Protein AF-U5C6U9-F1 (afdb_monomer)

Solvent-accessible surface area (backbone atoms only — not comparable to full-atom values): 6927 Å² total; per-residue (Å²): 76,69,69,34,40,52,48,13,54,50,39,36,50,39,25,73,75,48,40,71,66,64,57,64,40,31,80,38,23,41,70,77,49,19,51,43,40,72,46,67,40,62,82,37,36,43,62,55,37,38,53,50,15,50,51,30,36,51,30,16,53,21,44,53,37,44,40,68,42,28,51,51,17,30,54,51,45,30,54,52,23,61,72,48,46,59,31,32,64,57,44,54,60,66,48,30,60,54,52,25,51,50,32,51,48,45,68,74,74,48,90,42,74,42,56,87,68,85,86,90,83,88,82,83,95,78,84,88,89,127

Foldseek 3Di:
DVVLLVLLVVLLVCLVPPLVVQLVLLVQFDVVVVCVCVPPCVVCSSVVSNVLSVLSVQLVVLQQDFDPSPLVSLVSLLVSLVVCCRSHVSSVPPVSVVSNVVSVCCNVPPNRGDPPDDDDDDDDPPPPDD

Structure (mmCIF, N/CA/C/O backbone):
data_AF-U5C6U9-F1
#
_entry.id   AF-U5C6U9-F1
#
loop_
_atom_site.group_PDB
_atom_site.id
_atom_site.type_symbol
_atom_site.label_atom_id
_atom_site.label_alt_id
_atom_site.label_comp_id
_atom_site.label_asym_id
_atom_site.label_entity_id
_atom_site.label_seq_id
_atom_site.pdbx_PDB_ins_code
_atom_site.Cartn_x
_atom_site.Cartn_y
_atom_site.Cartn_z
_atom_site.occupancy
_atom_site.B_iso_or_equiv
_atom_site.auth_seq_id
_atom_site.auth_comp_id
_atom_site.auth_asym_id
_atom_site.auth_atom_id
_atom_site.pdbx_PDB_model_num
ATOM 1 N N . MET A 1 1 ? -5.469 6.233 7.902 1.00 82.25 1 MET A N 1
ATOM 2 C CA . MET A 1 1 ? -6.278 7.062 6.980 1.00 82.25 1 MET A CA 1
ATOM 3 C C . MET A 1 1 ? -5.418 7.962 6.094 1.00 82.25 1 MET A C 1
ATOM 5 O O . MET A 1 1 ? -5.269 7.621 4.932 1.00 82.25 1 MET A O 1
ATOM 9 N N . LEU A 1 2 ? -4.820 9.051 6.608 1.00 88.31 2 LEU A N 1
ATOM 10 C CA . LEU A 1 2 ? -4.111 10.047 5.777 1.00 88.31 2 LEU A CA 1
ATOM 11 C C . LEU A 1 2 ? -2.993 9.447 4.912 1.00 88.31 2 LEU A C 1
ATOM 13 O O . LEU A 1 2 ? -2.939 9.727 3.723 1.00 88.31 2 LEU A O 1
ATOM 17 N N . LEU A 1 3 ? -2.174 8.554 5.482 1.00 88.38 3 LEU A N 1
ATOM 18 C CA . LEU A 1 3 ? -1.117 7.854 4.745 1.00 88.38 3 LEU A CA 1
ATOM 19 C C . LEU A 1 3 ? -1.660 7.079 3.531 1.00 88.38 3 LEU A C 1
ATOM 21 O O . LEU A 1 3 ? -1.105 7.172 2.445 1.00 88.38 3 LEU A O 1
ATOM 25 N N . PHE A 1 4 ? -2.764 6.346 3.705 1.00 88.81 4 PHE A N 1
ATOM 26 C CA . PHE A 1 4 ? -3.393 5.580 2.626 1.00 88.81 4 PHE A CA 1
ATOM 27 C C . PHE A 1 4 ? -4.049 6.479 1.576 1.00 88.81 4 PHE A C 1
ATOM 29 O O . PHE A 1 4 ? -3.972 6.170 0.392 1.00 88.81 4 PHE A O 1
ATOM 36 N N . GLY A 1 5 ? -4.657 7.595 1.991 1.00 91.69 5 GLY A N 1
ATOM 37 C CA . GLY A 1 5 ? -5.228 8.578 1.066 1.00 91.69 5 GLY A CA 1
ATOM 38 C C . GLY A 1 5 ? -4.151 9.258 0.219 1.00 91.69 5 GLY A C 1
ATOM 39 O O . GLY A 1 5 ? -4.283 9.331 -0.999 1.00 91.69 5 GLY A O 1
ATOM 40 N N . TRP A 1 6 ? -3.047 9.673 0.847 1.00 93.69 6 TRP A N 1
ATOM 41 C CA . TRP A 1 6 ? -1.884 10.216 0.142 1.00 93.69 6 TRP A CA 1
ATOM 42 C C . TRP A 1 6 ? -1.270 9.189 -0.815 1.00 93.69 6 TRP A C 1
ATOM 44 O O . TRP A 1 6 ? -1.035 9.498 -1.980 1.00 93.69 6 TRP A O 1
ATOM 54 N N . ALA A 1 7 ? -1.061 7.953 -0.349 1.00 92.25 7 ALA A N 1
ATOM 55 C CA . ALA A 1 7 ? -0.528 6.873 -1.174 1.00 92.25 7 ALA A CA 1
ATOM 56 C C . ALA A 1 7 ? -1.436 6.555 -2.371 1.00 92.25 7 ALA A C 1
ATOM 58 O O . ALA A 1 7 ? -0.930 6.380 -3.473 1.00 92.25 7 ALA A O 1
ATOM 59 N N . SER A 1 8 ? -2.760 6.535 -2.180 1.00 95.62 8 SER A N 1
ATOM 60 C CA . SER A 1 8 ? -3.735 6.355 -3.262 1.00 95.62 8 SER A CA 1
ATOM 61 C C . SER A 1 8 ? -3.600 7.454 -4.317 1.00 95.62 8 SER A C 1
ATOM 63 O O . SER A 1 8 ? -3.414 7.151 -5.494 1.00 95.62 8 SER A O 1
ATOM 65 N N . TRP A 1 9 ? -3.603 8.723 -3.902 1.00 95.94 9 TRP A N 1
ATOM 66 C CA . TRP A 1 9 ? -3.476 9.853 -4.824 1.00 95.94 9 TRP A CA 1
ATOM 67 C C . TRP A 1 9 ? -2.159 9.830 -5.607 1.00 95.94 9 TRP A C 1
ATOM 69 O O . TRP A 1 9 ? -2.158 9.969 -6.833 1.00 95.94 9 TRP A O 1
ATOM 79 N N . LEU A 1 10 ? -1.041 9.615 -4.908 1.00 95.88 10 LEU A N 1
ATOM 80 C CA . LEU A 1 10 ? 0.281 9.547 -5.521 1.00 95.88 10 LEU A CA 1
ATOM 81 C C . LEU A 1 10 ? 0.364 8.370 -6.495 1.00 95.88 10 LEU A C 1
ATOM 83 O O . LEU A 1 10 ? 0.747 8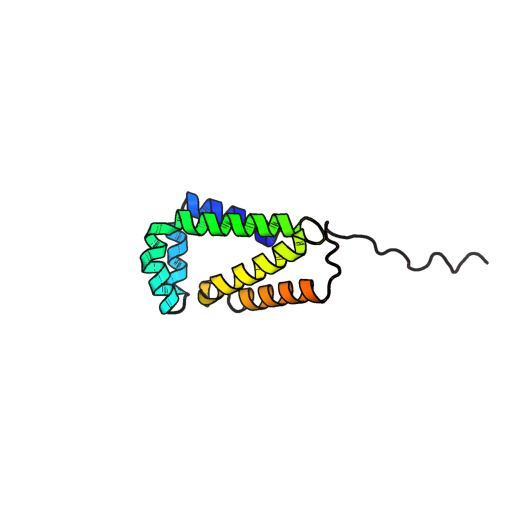.570 -7.645 1.00 95.88 10 LEU A O 1
ATOM 87 N N . ASN A 1 11 ? -0.057 7.172 -6.078 1.00 94.44 11 ASN A N 1
ATOM 88 C CA . ASN A 1 11 ? 0.012 5.989 -6.931 1.00 94.44 11 ASN A CA 1
ATOM 89 C C . ASN A 1 11 ? -0.874 6.111 -8.167 1.00 94.44 11 ASN A C 1
ATOM 91 O O . ASN A 1 11 ? -0.467 5.719 -9.256 1.00 94.44 11 ASN A O 1
ATOM 95 N N . PHE A 1 12 ? -2.068 6.688 -8.022 1.00 96.38 12 PHE A N 1
ATOM 96 C CA . PHE A 1 12 ? -2.920 6.971 -9.168 1.00 96.38 12 PHE A CA 1
ATOM 97 C C . PHE A 1 12 ? -2.233 7.952 -10.123 1.00 96.38 12 PHE A C 1
ATOM 99 O O . PHE A 1 12 ? -2.104 7.665 -11.308 1.00 96.38 12 PHE A O 1
ATOM 106 N N . THR A 1 13 ? -1.726 9.073 -9.609 1.00 96.56 13 THR A N 1
ATOM 107 C CA . THR A 1 13 ? -1.091 10.114 -10.429 1.00 96.56 13 THR A CA 1
ATOM 108 C C . THR A 1 13 ? 0.127 9.579 -11.186 1.00 96.56 13 THR A C 1
ATOM 110 O O . THR A 1 13 ? 0.197 9.730 -12.406 1.00 96.56 13 THR A O 1
ATOM 113 N N . VAL A 1 14 ? 1.046 8.894 -10.497 1.00 96.12 14 VAL A N 1
ATOM 114 C CA . VAL A 1 14 ? 2.249 8.317 -11.118 1.00 96.12 14 VAL A CA 1
ATOM 115 C C . VAL A 1 14 ? 1.869 7.240 -12.134 1.00 96.12 14 VAL A C 1
ATOM 117 O O . VAL A 1 14 ? 2.393 7.250 -13.242 1.00 96.12 14 VAL A O 1
ATOM 120 N N . ALA A 1 15 ? 0.899 6.371 -11.836 1.00 95.31 15 ALA A N 1
ATOM 121 C CA . ALA A 1 15 ? 0.451 5.351 -12.788 1.00 95.31 15 ALA A CA 1
ATOM 122 C C . ALA A 1 15 ? -0.137 5.935 -14.082 1.00 95.31 15 ALA A C 1
ATOM 124 O O . ALA A 1 15 ? -0.010 5.318 -15.141 1.00 95.31 15 ALA A O 1
ATOM 125 N N . GLN A 1 16 ? -0.793 7.098 -14.011 1.00 96.06 16 GLN A N 1
ATOM 126 C CA . GLN A 1 16 ? -1.362 7.759 -15.188 1.00 96.06 16 GLN A CA 1
ATOM 127 C C . GLN A 1 16 ? -0.330 8.589 -15.962 1.00 96.06 16 GLN A C 1
ATOM 129 O O . GLN A 1 16 ? -0.419 8.657 -17.185 1.00 96.06 16 GLN A O 1
ATOM 134 N N . GLN A 1 17 ? 0.614 9.231 -15.268 1.00 96.75 17 GLN A N 1
ATOM 135 C CA . GLN A 1 17 ? 1.562 10.170 -15.877 1.00 96.75 17 GLN A CA 1
ATOM 136 C C . GLN A 1 17 ? 2.878 9.497 -16.277 1.00 96.75 17 GLN A C 1
ATOM 138 O O . GLN A 1 17 ? 3.316 9.656 -17.410 1.00 96.75 17 GLN A O 1
ATOM 143 N N . ASN A 1 18 ? 3.477 8.719 -15.373 1.00 95.88 18 ASN A N 1
ATOM 144 C CA . ASN A 1 18 ? 4.798 8.107 -15.534 1.00 95.88 18 ASN A CA 1
ATOM 145 C C . ASN A 1 18 ? 4.810 6.655 -15.003 1.00 95.88 18 ASN A C 1
ATOM 147 O O . ASN A 1 18 ? 5.524 6.343 -14.051 1.00 95.88 18 ASN A O 1
ATOM 151 N N . PRO A 1 19 ? 4.044 5.717 -15.598 1.00 92.88 19 PRO A N 1
ATOM 152 C CA . PRO A 1 19 ? 3.988 4.334 -15.114 1.00 92.88 19 PRO A CA 1
ATOM 153 C C . PRO A 1 19 ? 5.354 3.626 -15.137 1.00 92.88 19 PRO A C 1
ATOM 155 O O . PRO A 1 19 ? 5.582 2.709 -14.353 1.00 92.88 19 PRO A O 1
ATOM 158 N N . GLY A 1 20 ? 6.282 4.055 -15.999 1.00 93.75 20 GLY A N 1
ATOM 159 C CA . GLY A 1 20 ? 7.635 3.496 -16.074 1.00 93.75 20 GLY A CA 1
ATOM 160 C C . GLY A 1 20 ? 8.428 3.597 -14.767 1.00 93.75 20 GLY A C 1
ATOM 161 O O . GLY A 1 20 ? 9.269 2.734 -14.518 1.00 93.75 20 GLY A O 1
ATOM 162 N N . ASP A 1 21 ? 8.110 4.563 -13.900 1.00 93.12 21 ASP A N 1
ATOM 163 C CA . ASP A 1 21 ? 8.795 4.771 -12.618 1.00 93.12 21 ASP A CA 1
ATOM 164 C C . ASP A 1 21 ? 8.679 3.544 -11.695 1.00 93.12 21 ASP A C 1
ATOM 166 O O . ASP A 1 21 ? 9.577 3.264 -10.900 1.00 93.12 21 ASP A O 1
ATOM 170 N N . TYR A 1 22 ? 7.620 2.736 -11.845 1.00 91.00 22 TYR A N 1
ATOM 171 C CA . TYR A 1 22 ? 7.440 1.510 -11.063 1.00 91.00 22 TYR A CA 1
ATOM 172 C C . TYR A 1 22 ? 8.402 0.377 -11.446 1.00 91.00 22 TYR A C 1
ATOM 174 O O . TYR A 1 22 ? 8.545 -0.584 -10.688 1.00 91.00 22 TYR A O 1
ATOM 182 N N . LEU A 1 23 ? 9.083 0.461 -12.591 1.00 93.38 23 LEU A N 1
ATOM 183 C CA . LEU A 1 23 ? 10.063 -0.555 -12.986 1.00 93.38 23 LEU A CA 1
ATOM 184 C C . LEU A 1 23 ? 11.329 -0.503 -12.126 1.00 93.38 23 LEU A C 1
ATOM 186 O O . LEU A 1 23 ? 11.974 -1.535 -11.951 1.00 93.38 23 LEU A O 1
ATOM 190 N N . ALA A 1 24 ? 11.634 0.645 -11.512 1.00 91.38 24 ALA A N 1
ATOM 191 C CA . ALA A 1 24 ? 12.748 0.771 -10.573 1.00 91.38 24 ALA A CA 1
ATOM 192 C C . ALA A 1 24 ? 12.602 -0.176 -9.364 1.00 91.38 24 ALA A C 1
ATOM 194 O O . ALA A 1 24 ? 13.595 -0.654 -8.816 1.00 91.38 24 ALA A O 1
ATOM 195 N N . TYR A 1 25 ? 11.370 -0.540 -8.983 1.00 89.12 25 TYR A N 1
ATOM 196 C CA . TYR A 1 25 ? 11.136 -1.508 -7.907 1.00 89.12 25 TYR A CA 1
ATOM 197 C C . TYR A 1 25 ? 11.635 -2.921 -8.242 1.00 89.12 25 TYR A C 1
ATOM 199 O O . TYR A 1 25 ? 11.887 -3.699 -7.320 1.00 89.12 25 TYR A O 1
ATOM 207 N N . ALA A 1 26 ? 11.823 -3.265 -9.522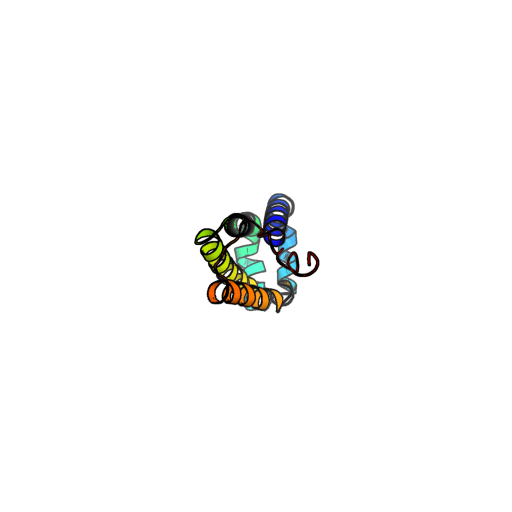 1.00 90.50 26 ALA A N 1
ATOM 208 C CA . ALA A 1 26 ? 12.346 -4.570 -9.929 1.00 90.50 26 ALA A CA 1
ATOM 209 C C . ALA A 1 26 ? 13.762 -4.821 -9.394 1.00 90.50 26 ALA A C 1
ATOM 211 O O . ALA A 1 26 ? 14.107 -5.953 -9.056 1.00 90.50 26 ALA A O 1
ATOM 212 N N . GLU A 1 27 ? 14.580 -3.772 -9.297 1.00 89.31 27 GLU A N 1
ATOM 213 C CA . GLU A 1 27 ? 15.967 -3.864 -8.830 1.00 89.31 27 GLU A CA 1
ATOM 214 C C . GLU A 1 27 ? 16.062 -4.111 -7.322 1.00 89.31 27 GLU A C 1
ATOM 216 O O . GLU A 1 27 ? 17.022 -4.715 -6.852 1.00 89.31 27 GLU A O 1
ATOM 221 N N . LEU A 1 28 ? 15.039 -3.690 -6.577 1.00 88.62 28 LEU A N 1
ATOM 222 C CA . LEU A 1 28 ? 14.977 -3.764 -5.115 1.00 88.62 28 LEU A CA 1
ATOM 223 C C . LEU A 1 28 ? 14.151 -4.955 -4.599 1.00 88.62 28 LEU A C 1
ATOM 225 O O . LEU A 1 28 ? 13.988 -5.121 -3.385 1.00 88.62 28 LEU A O 1
ATOM 229 N N . SER A 1 29 ? 13.616 -5.760 -5.518 1.00 88.19 29 SER A N 1
ATOM 230 C CA . SER A 1 29 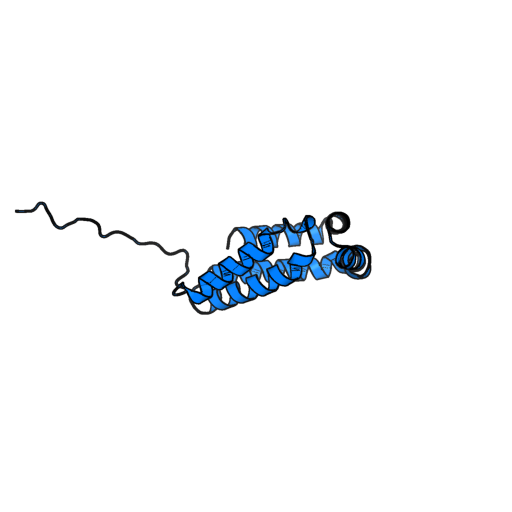? 12.724 -6.885 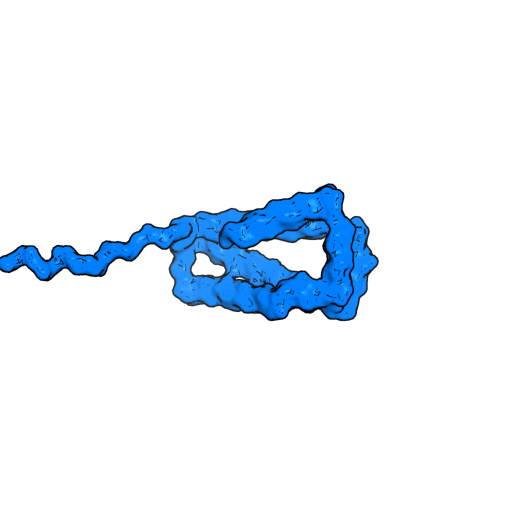-5.242 1.00 88.19 29 SER A CA 1
ATOM 231 C C . SER A 1 29 ? 13.459 -8.222 -5.217 1.00 88.19 29 SER A C 1
ATOM 233 O O . SER A 1 29 ? 14.511 -8.395 -5.832 1.00 88.19 29 SER A O 1
ATOM 235 N N . ILE A 1 30 ? 12.866 -9.214 -4.550 1.00 89.38 30 ILE A N 1
ATOM 236 C CA . ILE A 1 30 ? 13.351 -10.600 -4.613 1.00 89.38 30 ILE A CA 1
ATOM 237 C C . ILE A 1 30 ? 13.230 -11.154 -6.050 1.00 89.38 30 ILE A C 1
ATOM 239 O O . ILE A 1 30 ? 12.326 -10.725 -6.771 1.00 89.38 30 ILE A O 1
ATOM 243 N N . PRO A 1 31 ? 14.056 -12.137 -6.470 1.00 89.81 31 PRO A N 1
ATOM 244 C CA . PRO A 1 31 ? 14.121 -12.595 -7.865 1.00 89.81 31 PRO A CA 1
ATOM 245 C C . PRO A 1 31 ? 12.764 -12.955 -8.487 1.00 89.81 31 PRO A C 1
ATOM 247 O O . PRO A 1 31 ? 12.419 -12.454 -9.550 1.00 89.81 31 PRO A O 1
ATOM 250 N N . VAL A 1 32 ? 11.937 -13.722 -7.770 1.00 89.12 32 VAL A N 1
ATOM 251 C CA . VAL A 1 32 ? 10.601 -14.129 -8.246 1.00 89.12 32 VAL A CA 1
ATOM 252 C C . VAL A 1 32 ? 9.702 -12.919 -8.529 1.00 89.12 32 VAL A C 1
ATOM 254 O O . VAL A 1 32 ? 8.968 -12.893 -9.513 1.00 89.12 32 VAL A O 1
ATOM 257 N N . TYR A 1 33 ? 9.764 -11.894 -7.676 1.00 88.12 33 TYR A N 1
ATOM 258 C CA . TYR A 1 33 ? 8.944 -10.695 -7.829 1.00 88.12 33 TYR A CA 1
ATOM 259 C C . TYR A 1 33 ? 9.541 -9.722 -8.858 1.00 88.12 33 TYR A C 1
ATOM 261 O O . TYR A 1 33 ? 8.805 -9.055 -9.579 1.00 88.12 33 TYR A O 1
ATOM 269 N N . ARG A 1 34 ? 10.872 -9.691 -8.999 1.00 90.88 34 ARG A N 1
ATOM 270 C CA . ARG A 1 34 ? 11.576 -8.976 -10.072 1.00 90.88 34 ARG A CA 1
ATOM 271 C C . ARG A 1 34 ? 11.162 -9.486 -11.455 1.00 90.88 34 ARG A C 1
ATOM 273 O O . ARG A 1 34 ? 10.927 -8.667 -12.344 1.00 90.88 34 ARG A O 1
ATOM 280 N N . ASP A 1 35 ? 11.044 -10.799 -11.632 1.00 93.31 35 ASP A N 1
ATOM 281 C CA . ASP A 1 35 ? 10.608 -11.397 -12.901 1.00 93.31 35 ASP A CA 1
ATOM 282 C C . ASP A 1 35 ? 9.138 -11.075 -13.195 1.00 93.31 35 ASP A C 1
ATOM 284 O O . ASP A 1 35 ? 8.788 -10.741 -14.327 1.00 93.31 35 ASP A O 1
ATOM 288 N N . PHE A 1 36 ? 8.285 -11.067 -12.166 1.00 92.06 36 PHE A N 1
ATOM 289 C CA . PHE A 1 36 ? 6.909 -10.581 -12.284 1.00 92.06 36 PHE A CA 1
ATOM 290 C C . PHE A 1 36 ? 6.847 -9.105 -12.719 1.00 92.06 36 PHE A C 1
ATOM 292 O O . PHE A 1 36 ? 6.097 -8.779 -13.646 1.00 92.06 36 PHE A O 1
ATOM 299 N N . ILE A 1 37 ? 7.652 -8.230 -12.093 1.00 92.50 37 ILE A N 1
ATOM 300 C CA . ILE A 1 37 ? 7.710 -6.796 -12.419 1.00 92.50 37 ILE A CA 1
ATOM 301 C C . ILE A 1 37 ? 8.154 -6.589 -13.871 1.00 92.50 37 ILE A C 1
ATOM 303 O O . ILE A 1 37 ? 7.500 -5.862 -14.618 1.00 92.50 37 ILE A O 1
ATOM 307 N N . ASN A 1 38 ? 9.246 -7.238 -14.279 1.00 95.12 38 ASN A N 1
ATOM 308 C CA . ASN A 1 38 ? 9.811 -7.088 -15.622 1.00 95.12 38 ASN A CA 1
ATOM 309 C C . ASN A 1 38 ? 9.008 -7.809 -16.716 1.00 95.12 38 ASN A C 1
ATOM 311 O O . ASN A 1 38 ? 9.144 -7.459 -17.890 1.00 95.12 38 ASN A O 1
ATOM 315 N N . GLY A 1 39 ? 8.196 -8.799 -16.342 1.00 94.44 39 GLY A N 1
ATOM 316 C CA . GLY A 1 39 ? 7.318 -9.551 -17.229 1.00 94.44 39 GLY A CA 1
ATOM 317 C C . GLY A 1 39 ? 5.932 -8.920 -17.348 1.00 94.44 39 GLY A C 1
ATOM 318 O O . GLY A 1 39 ? 5.761 -7.862 -17.949 1.00 94.44 39 GLY A O 1
ATOM 319 N N . TRP A 1 40 ? 4.921 -9.597 -16.795 1.00 94.12 40 TRP A N 1
ATOM 320 C CA . TRP A 1 40 ? 3.511 -9.226 -16.958 1.00 94.12 40 TRP A CA 1
ATOM 321 C C . TRP A 1 40 ? 3.181 -7.835 -16.404 1.00 94.12 40 TRP A C 1
ATOM 323 O O . TRP A 1 40 ? 2.409 -7.094 -17.011 1.00 94.12 40 TRP A O 1
ATOM 333 N N . PHE A 1 41 ? 3.765 -7.446 -15.270 1.00 93.69 41 PHE A N 1
ATOM 334 C CA . PHE A 1 41 ? 3.439 -6.161 -14.655 1.00 93.69 41 PHE A CA 1
ATOM 335 C C . PHE A 1 41 ? 3.882 -4.985 -15.528 1.00 93.69 41 PHE A C 1
ATOM 337 O O . PHE A 1 41 ? 3.127 -4.028 -15.659 1.00 93.69 41 PHE A O 1
ATOM 344 N N . LYS A 1 42 ? 5.042 -5.073 -16.193 1.00 94.81 42 LYS A N 1
ATOM 345 C CA . LYS A 1 42 ? 5.574 -4.027 -17.080 1.00 94.81 42 LYS A CA 1
ATOM 346 C C . LYS A 1 42 ? 4.590 -3.582 -18.164 1.00 94.81 42 LYS A C 1
ATOM 348 O O . LYS A 1 42 ? 4.560 -2.402 -18.502 1.00 94.81 42 LYS A O 1
ATOM 353 N N . THR A 1 43 ? 3.788 -4.496 -18.705 1.00 95.88 43 THR A N 1
ATOM 354 C CA . THR A 1 43 ? 2.780 -4.173 -19.729 1.00 95.88 43 THR A CA 1
ATOM 355 C C . THR A 1 43 ? 1.440 -3.730 -19.140 1.00 95.88 43 THR A C 1
ATOM 357 O O . THR A 1 43 ? 0.650 -3.119 -19.851 1.00 95.88 43 THR A O 1
ATOM 360 N N . ASN A 1 44 ? 1.203 -3.970 -17.846 1.00 96.38 44 ASN A N 1
ATOM 361 C CA . ASN A 1 44 ? -0.072 -3.726 -17.164 1.00 96.38 44 ASN A CA 1
ATOM 362 C C . ASN A 1 44 ? 0.041 -2.728 -15.993 1.00 96.38 44 ASN A C 1
ATOM 364 O O . ASN A 1 44 ? -0.873 -2.639 -15.173 1.00 96.38 44 ASN A O 1
ATOM 368 N N . ILE A 1 45 ? 1.143 -1.965 -15.891 1.00 94.06 45 ILE A N 1
ATOM 369 C CA . ILE A 1 45 ? 1.425 -1.093 -14.732 1.00 94.06 45 ILE A CA 1
ATOM 370 C C . ILE A 1 45 ? 0.251 -0.154 -14.458 1.00 94.06 45 ILE A C 1
ATOM 372 O O . ILE A 1 45 ? -0.225 -0.066 -13.330 1.00 94.06 45 ILE A O 1
ATOM 376 N N . ARG A 1 46 ? -0.239 0.533 -15.496 1.00 94.44 46 ARG A N 1
ATOM 377 C CA . ARG A 1 46 ? -1.305 1.531 -15.364 1.00 94.44 46 ARG A CA 1
ATOM 378 C C . ARG A 1 46 ? -2.562 0.929 -14.745 1.00 94.44 46 ARG A C 1
ATOM 380 O O . ARG A 1 46 ? -3.100 1.497 -13.801 1.00 94.44 46 ARG A O 1
ATOM 387 N N . GLU A 1 47 ? -3.013 -0.211 -15.252 1.00 95.25 47 GLU A N 1
ATOM 388 C CA . GLU A 1 47 ? -4.227 -0.888 -14.789 1.00 95.25 47 GLU A CA 1
ATOM 389 C C . GLU A 1 47 ? -4.038 -1.440 -13.375 1.00 95.25 47 GLU A C 1
ATOM 391 O O . GLU A 1 47 ? -4.814 -1.127 -12.471 1.00 95.25 47 GLU A O 1
ATOM 396 N N . MET A 1 48 ? -2.947 -2.177 -13.155 1.00 93.38 48 MET A N 1
ATOM 397 C CA . MET A 1 48 ? -2.635 -2.811 -11.876 1.00 93.38 48 MET A CA 1
ATOM 398 C C . MET A 1 48 ? -2.475 -1.777 -10.754 1.00 93.38 48 MET A C 1
ATOM 400 O O . MET A 1 48 ? -3.086 -1.901 -9.690 1.00 93.38 48 MET A O 1
ATOM 404 N N . VAL A 1 49 ? -1.685 -0.725 -10.985 1.00 94.38 49 VAL A N 1
ATOM 405 C CA . VAL A 1 49 ? -1.434 0.318 -9.982 1.00 94.38 49 VAL A CA 1
ATOM 406 C C . VAL A 1 49 ? -2.671 1.195 -9.771 1.00 94.38 49 VAL A C 1
ATOM 408 O O . VAL A 1 49 ? -2.904 1.663 -8.657 1.00 94.38 49 VAL A O 1
ATOM 411 N N . THR A 1 50 ? -3.526 1.358 -10.784 1.00 94.94 50 THR A N 1
ATOM 412 C CA . THR A 1 50 ? -4.831 2.015 -10.604 1.00 94.94 50 THR A CA 1
ATOM 413 C C . THR A 1 50 ? -5.748 1.199 -9.695 1.00 94.94 50 THR A C 1
ATOM 415 O O . THR A 1 50 ? -6.364 1.754 -8.790 1.00 94.94 50 THR A O 1
ATOM 418 N N . ILE A 1 51 ? -5.805 -0.123 -9.859 1.00 94.62 51 ILE A N 1
ATOM 419 C CA . ILE A 1 51 ? -6.580 -0.989 -8.957 1.00 94.62 51 ILE A CA 1
ATOM 420 C C . ILE A 1 51 ? -6.021 -0.902 -7.530 1.00 94.62 51 ILE A C 1
ATOM 422 O O . ILE A 1 51 ? -6.778 -0.734 -6.574 1.00 94.62 51 ILE A O 1
ATOM 426 N N . ILE A 1 52 ? -4.693 -0.941 -7.382 1.00 92.75 52 ILE A N 1
ATOM 427 C CA . ILE A 1 52 ? -4.014 -0.763 -6.091 1.00 92.75 52 ILE A CA 1
ATOM 428 C C . ILE A 1 52 ? -4.380 0.579 -5.448 1.00 92.75 52 ILE A C 1
ATOM 430 O O . ILE A 1 52 ? -4.734 0.612 -4.267 1.00 92.75 52 ILE A O 1
ATOM 434 N N . SER A 1 53 ? -4.325 1.679 -6.199 1.00 95.12 53 SER A N 1
ATOM 435 C CA . SER A 1 53 ? -4.617 3.011 -5.670 1.00 95.12 53 SER A CA 1
ATOM 436 C C . SER A 1 53 ? -6.088 3.166 -5.285 1.00 95.12 53 SER A C 1
ATOM 438 O O . SER A 1 53 ? -6.382 3.770 -4.251 1.00 95.12 53 SER A O 1
ATOM 440 N N . VAL A 1 54 ? -7.011 2.546 -6.024 1.00 95.19 54 VAL A N 1
ATOM 441 C CA . VAL A 1 54 ? -8.429 2.464 -5.643 1.00 95.19 54 VAL A CA 1
ATOM 442 C C . VAL A 1 54 ? -8.596 1.677 -4.343 1.00 95.19 54 VAL A C 1
ATOM 444 O O . VAL A 1 54 ? -9.259 2.161 -3.426 1.00 95.19 54 VAL A O 1
ATOM 447 N N . CYS A 1 55 ? -7.946 0.519 -4.198 1.00 93.69 55 CYS A N 1
ATOM 448 C CA . CYS A 1 55 ? -7.964 -0.258 -2.955 1.00 93.69 55 CYS A CA 1
ATOM 449 C C . CYS A 1 55 ? -7.423 0.548 -1.763 1.00 93.69 55 CYS A C 1
ATOM 451 O O . CYS A 1 55 ? -8.030 0.549 -0.691 1.00 93.69 55 CYS A O 1
ATOM 453 N N . GLN A 1 56 ? -6.322 1.283 -1.945 1.00 94.50 56 GLN A N 1
ATOM 454 C CA . GLN A 1 56 ? -5.775 2.179 -0.920 1.00 94.50 56 GLN A CA 1
ATOM 455 C C . GLN A 1 56 ? -6.754 3.308 -0.565 1.00 94.50 56 GLN A C 1
ATOM 457 O O . GLN A 1 56 ? -6.912 3.633 0.613 1.00 94.50 56 GLN A O 1
ATOM 462 N N . GLY A 1 57 ? -7.457 3.860 -1.557 1.00 94.75 57 GLY A N 1
ATOM 463 C CA . GLY A 1 57 ? -8.517 4.847 -1.355 1.00 94.75 57 GLY A CA 1
ATOM 464 C C . GLY A 1 57 ? -9.693 4.279 -0.557 1.00 94.75 57 GLY A C 1
ATOM 465 O O . GLY A 1 57 ? -10.138 4.898 0.407 1.00 94.75 57 GLY A O 1
ATOM 466 N N . LEU A 1 58 ? -10.145 3.064 -0.879 1.00 94.31 58 LEU A N 1
ATOM 467 C CA . LEU A 1 58 ? -11.207 2.368 -0.144 1.00 94.31 58 LEU A CA 1
ATOM 468 C C . LEU A 1 58 ? -10.805 2.058 1.301 1.00 94.31 58 LEU A C 1
ATOM 470 O O . LEU A 1 58 ? -11.617 2.224 2.209 1.00 94.31 58 LEU A O 1
ATOM 474 N N . ILE A 1 59 ? -9.551 1.666 1.539 1.00 93.50 59 ILE A N 1
ATOM 475 C CA . ILE A 1 59 ? -9.007 1.495 2.892 1.00 93.50 59 ILE A CA 1
ATOM 476 C C . ILE A 1 59 ? -9.023 2.830 3.645 1.00 93.50 59 ILE A C 1
ATOM 478 O O . ILE A 1 59 ? -9.457 2.882 4.798 1.00 93.50 59 ILE A O 1
ATOM 482 N N . ALA A 1 60 ? -8.575 3.916 3.009 1.00 93.81 60 ALA A N 1
ATOM 483 C CA . ALA A 1 60 ? -8.581 5.241 3.620 1.00 93.81 60 ALA A CA 1
ATOM 484 C C . ALA A 1 60 ? -10.005 5.677 3.994 1.00 93.81 60 ALA A C 1
ATOM 486 O O . ALA A 1 60 ? -10.227 6.097 5.130 1.00 93.81 60 ALA A O 1
ATOM 487 N N . LEU A 1 61 ? -10.963 5.505 3.081 1.00 92.81 61 LEU A N 1
ATOM 488 C CA . LEU A 1 61 ? -12.377 5.795 3.315 1.00 92.81 61 LEU A CA 1
ATOM 489 C C . LEU A 1 61 ? -12.952 4.922 4.431 1.00 92.81 61 LEU A C 1
ATOM 491 O O . LEU A 1 61 ? -13.546 5.445 5.367 1.00 92.81 61 LEU A O 1
ATOM 495 N N . GLY A 1 62 ? -12.730 3.609 4.397 1.00 90.81 62 GLY A N 1
ATOM 496 C CA . GLY A 1 62 ? -13.231 2.697 5.424 1.00 90.81 62 GLY A CA 1
ATOM 497 C C . GLY A 1 62 ? -12.677 3.010 6.820 1.00 90.81 62 GLY A C 1
ATOM 498 O O . GLY A 1 62 ? -13.422 2.948 7.797 1.00 90.81 62 GLY A O 1
ATOM 499 N N . MET A 1 63 ? -11.411 3.438 6.917 1.00 89.06 63 MET A N 1
ATOM 500 C CA . MET A 1 63 ? -10.813 3.926 8.170 1.00 89.06 63 MET A CA 1
ATOM 501 C C . MET A 1 63 ? -11.372 5.279 8.641 1.00 89.06 63 MET A C 1
ATOM 503 O O . MET A 1 63 ? -11.210 5.612 9.814 1.00 89.06 63 MET A O 1
ATOM 507 N N . ALA A 1 64 ? -11.987 6.073 7.760 1.00 88.69 64 ALA A N 1
ATOM 508 C CA . ALA A 1 64 ? -12.590 7.359 8.116 1.00 88.69 64 ALA A CA 1
ATOM 509 C C . ALA A 1 64 ? -13.938 7.204 8.843 1.00 88.69 64 ALA A C 1
ATOM 511 O O . ALA A 1 64 ? -14.350 8.099 9.580 1.00 88.69 64 ALA A O 1
ATOM 512 N N . PHE A 1 65 ? -14.622 6.074 8.639 1.00 88.00 65 PHE A N 1
ATOM 513 C CA . PHE A 1 65 ? -15.916 5.766 9.248 1.00 88.00 65 PHE A CA 1
ATOM 514 C C . PHE A 1 65 ? -15.760 5.086 10.622 1.00 88.00 65 PHE A C 1
ATOM 516 O O . PHE A 1 65 ? -14.724 5.195 11.270 1.00 88.00 65 PHE A O 1
ATOM 523 N N . LYS A 1 66 ? -16.810 4.403 11.097 1.00 85.81 66 LYS A N 1
ATOM 524 C CA . LYS A 1 66 ? -16.855 3.712 12.395 1.00 85.81 66 LYS A CA 1
ATOM 525 C C . LYS A 1 66 ? -17.311 2.261 12.279 1.00 85.81 66 LYS A C 1
ATOM 527 O O . LYS A 1 66 ? -17.975 1.886 11.308 1.00 85.81 66 LYS A O 1
ATOM 532 N N . GLY A 1 67 ? -17.010 1.465 13.302 1.00 84.62 67 GLY A N 1
ATOM 533 C CA . GLY A 1 67 ? -17.525 0.110 13.474 1.00 84.62 67 GLY A CA 1
ATOM 534 C C . GLY A 1 67 ? -17.084 -0.841 12.362 1.00 84.62 67 GLY A C 1
ATOM 535 O O . GLY A 1 67 ? -15.889 -1.033 12.123 1.00 84.62 67 GLY A O 1
ATOM 536 N N . ILE A 1 68 ? -18.055 -1.451 11.673 1.00 86.88 68 ILE A N 1
ATOM 537 C CA . ILE A 1 68 ? -17.793 -2.500 10.676 1.00 86.88 68 ILE A CA 1
ATOM 538 C C . ILE A 1 68 ? -16.946 -2.016 9.493 1.00 86.88 68 ILE A C 1
ATOM 540 O O . ILE A 1 68 ? -16.113 -2.772 9.001 1.00 86.88 68 ILE A O 1
ATOM 544 N N . TRP A 1 69 ? -17.082 -0.750 9.089 1.00 88.94 69 TRP A N 1
ATOM 545 C CA . TRP A 1 69 ? -16.300 -0.164 7.995 1.00 88.94 69 TRP A CA 1
ATOM 546 C C . TRP A 1 69 ? -14.808 -0.129 8.306 1.00 88.94 69 TRP A C 1
ATOM 548 O O . TRP A 1 69 ? -13.989 -0.451 7.447 1.00 88.94 69 TRP A O 1
ATOM 558 N N . VAL A 1 70 ? -14.453 0.169 9.556 1.00 89.25 70 VAL A N 1
ATOM 559 C CA . VAL A 1 70 ? -13.051 0.191 9.978 1.00 89.25 70 VAL A CA 1
ATOM 560 C C . VAL A 1 70 ? -12.514 -1.226 10.084 1.00 89.25 70 VAL A C 1
ATOM 562 O O . VAL A 1 70 ? -11.392 -1.490 9.667 1.00 89.25 70 VAL A O 1
ATOM 565 N N . LYS A 1 71 ? -13.333 -2.177 10.546 1.00 88.81 71 LYS A N 1
ATOM 566 C CA . LYS A 1 71 ? -12.957 -3.595 10.546 1.00 88.81 71 LYS A CA 1
ATOM 567 C C . LYS A 1 71 ? -12.658 -4.095 9.133 1.00 88.81 71 LYS A C 1
ATOM 569 O O . LYS A 1 71 ? -11.621 -4.723 8.930 1.00 88.81 71 LYS A O 1
ATOM 574 N N . LEU A 1 72 ? -13.516 -3.780 8.162 1.00 91.75 72 LEU A N 1
ATOM 575 C CA . LEU A 1 72 ? -13.284 -4.113 6.754 1.00 91.75 72 LEU A CA 1
ATOM 576 C C . LEU A 1 72 ? -12.032 -3.417 6.208 1.00 91.75 72 LEU A C 1
ATOM 578 O O . LEU A 1 72 ? -11.234 -4.060 5.533 1.00 91.75 72 LEU A O 1
ATOM 582 N N . ALA A 1 73 ? -11.803 -2.149 6.558 1.00 92.62 73 ALA A N 1
ATOM 583 C CA . ALA A 1 73 ? -10.602 -1.423 6.154 1.00 92.62 73 ALA A CA 1
ATOM 584 C C . ALA A 1 73 ? -9.316 -2.025 6.740 1.00 92.62 73 ALA A C 1
ATOM 586 O O . ALA A 1 73 ? -8.308 -2.122 6.041 1.00 92.62 73 ALA A O 1
ATOM 587 N N . CYS A 1 74 ? -9.336 -2.468 8.000 1.00 91.69 74 CYS A N 1
ATOM 588 C CA . CYS A 1 74 ? -8.208 -3.150 8.631 1.00 91.69 74 CYS A CA 1
ATOM 589 C C . CYS A 1 74 ? -7.940 -4.512 7.978 1.00 91.69 74 CYS A C 1
ATOM 591 O O . CYS A 1 74 ? -6.786 -4.815 7.686 1.00 91.69 74 CYS A O 1
ATOM 593 N N . ILE A 1 75 ? -8.979 -5.302 7.683 1.00 93.38 75 ILE A N 1
ATOM 594 C CA . ILE A 1 75 ? -8.828 -6.572 6.952 1.00 93.38 75 ILE A CA 1
ATOM 595 C C . ILE A 1 75 ? -8.247 -6.313 5.557 1.00 93.38 75 ILE A C 1
ATOM 597 O O . ILE A 1 75 ? -7.260 -6.942 5.178 1.00 93.38 75 ILE A O 1
ATOM 601 N N . GLY A 1 76 ? -8.800 -5.341 4.826 1.00 92.12 76 GLY A N 1
ATOM 602 C CA . GLY A 1 76 ? -8.292 -4.932 3.517 1.00 92.12 76 GLY A CA 1
ATOM 603 C C . GLY A 1 76 ? -6.834 -4.472 3.575 1.00 92.12 76 GLY A C 1
ATOM 604 O O . GLY A 1 76 ? -6.041 -4.854 2.723 1.00 92.12 76 GLY A O 1
ATOM 605 N N . SER A 1 77 ? -6.450 -3.733 4.621 1.00 92.38 77 SER A N 1
ATOM 606 C CA . SER A 1 77 ? -5.062 -3.301 4.848 1.00 92.38 77 SER A CA 1
ATOM 607 C C . SER A 1 77 ? -4.112 -4.475 5.064 1.00 92.38 77 SER A C 1
ATOM 609 O O . SER A 1 77 ? -3.006 -4.460 4.534 1.00 92.38 77 SER A O 1
ATOM 611 N N . ILE A 1 78 ? -4.528 -5.492 5.825 1.00 93.19 78 ILE A N 1
ATOM 612 C CA . ILE A 1 78 ? -3.721 -6.698 6.060 1.00 93.19 78 ILE A CA 1
ATOM 613 C C . ILE A 1 78 ? -3.464 -7.414 4.737 1.00 93.19 78 ILE A C 1
ATOM 615 O O . ILE A 1 78 ? -2.311 -7.668 4.399 1.00 93.19 78 ILE A O 1
ATOM 619 N N . VAL A 1 79 ? -4.524 -7.696 3.973 1.00 92.56 79 VAL A N 1
ATOM 620 C CA . VAL A 1 79 ? -4.406 -8.367 2.670 1.00 92.56 79 VAL A CA 1
ATOM 621 C C . VAL A 1 79 ? -3.519 -7.549 1.733 1.00 92.56 79 VAL A C 1
ATOM 623 O O . VAL A 1 79 ? -2.581 -8.089 1.154 1.00 92.56 79 VAL A O 1
ATOM 626 N N . PHE A 1 80 ? -3.752 -6.236 1.657 1.00 91.12 80 PHE A N 1
ATOM 627 C CA . PHE A 1 80 ? -2.958 -5.320 0.846 1.00 91.12 80 PHE A CA 1
ATOM 628 C C . PHE A 1 80 ? -1.460 -5.404 1.171 1.00 91.12 80 PHE A C 1
ATOM 630 O O . PHE A 1 80 ? -0.648 -5.635 0.276 1.00 91.12 80 PHE A O 1
ATOM 637 N N . PHE A 1 81 ? -1.090 -5.267 2.447 1.00 90.56 81 PHE A N 1
ATOM 638 C CA . PHE A 1 81 ? 0.310 -5.291 2.864 1.00 90.56 81 PHE A CA 1
ATOM 639 C C . PHE A 1 81 ? 0.978 -6.652 2.689 1.00 90.56 81 PHE A C 1
ATOM 641 O O . PHE A 1 81 ? 2.155 -6.701 2.332 1.00 90.56 81 PHE A O 1
ATOM 648 N N . LEU A 1 82 ? 0.245 -7.747 2.895 1.00 89.31 82 LEU A N 1
ATOM 649 C CA . LEU A 1 82 ? 0.764 -9.088 2.632 1.00 89.31 82 LEU A CA 1
ATOM 650 C C . LEU A 1 82 ? 1.064 -9.287 1.142 1.00 89.31 82 LEU A C 1
ATOM 652 O O . LEU A 1 82 ? 2.117 -9.826 0.810 1.00 89.31 82 LEU A O 1
ATOM 656 N N . CYS A 1 83 ? 0.197 -8.797 0.253 1.00 85.81 83 CYS A N 1
ATOM 657 C CA . CYS A 1 83 ? 0.404 -8.892 -1.192 1.00 85.81 83 CYS A CA 1
ATOM 658 C C . CYS A 1 83 ? 1.622 -8.099 -1.681 1.00 85.81 83 CYS A C 1
ATOM 660 O O . CYS A 1 83 ? 2.313 -8.564 -2.582 1.00 85.81 83 CYS A O 1
ATOM 662 N N . ILE A 1 84 ? 1.904 -6.927 -1.100 1.00 84.69 84 ILE A N 1
ATOM 663 C CA . ILE A 1 84 ? 3.046 -6.092 -1.514 1.00 84.69 84 ILE A CA 1
ATOM 664 C C . ILE A 1 84 ? 4.346 -6.413 -0.758 1.00 84.69 84 ILE A C 1
ATOM 666 O O . ILE A 1 84 ? 5.413 -5.973 -1.170 1.00 84.69 84 ILE A O 1
ATOM 670 N N . SER A 1 85 ? 4.297 -7.203 0.321 1.00 83.69 85 SER A N 1
ATOM 671 C CA . SER A 1 85 ? 5.482 -7.597 1.100 1.00 83.69 85 SER A CA 1
ATOM 672 C C . SER A 1 85 ? 6.624 -8.246 0.290 1.00 83.69 85 SER A C 1
ATOM 674 O O . SER A 1 85 ? 7.777 -8.048 0.680 1.00 83.69 85 SER A O 1
ATOM 676 N N . PRO A 1 86 ? 6.382 -9.009 -0.798 1.00 76.50 86 PRO A N 1
ATOM 677 C CA . PRO A 1 86 ? 7.456 -9.618 -1.589 1.00 76.50 86 PRO A CA 1
ATOM 678 C C . PRO A 1 86 ? 8.352 -8.622 -2.349 1.00 76.50 86 PRO A C 1
ATOM 680 O O . PRO A 1 86 ? 9.404 -9.022 -2.841 1.00 76.50 86 PRO A O 1
ATOM 683 N N . LEU A 1 87 ? 7.999 -7.330 -2.404 1.00 75.31 87 LEU A N 1
ATOM 684 C CA . LEU A 1 87 ? 8.798 -6.258 -3.026 1.00 75.31 87 LEU A CA 1
ATOM 685 C C . LEU A 1 87 ? 10.159 -5.999 -2.342 1.00 75.31 87 LEU A C 1
ATOM 687 O O . LEU A 1 87 ? 10.906 -5.125 -2.776 1.00 75.31 87 LEU A O 1
ATOM 691 N N . GLY A 1 88 ? 10.502 -6.728 -1.274 1.00 78.19 88 GLY A N 1
ATOM 692 C CA . GLY A 1 88 ? 11.807 -6.633 -0.618 1.00 78.19 88 GLY A CA 1
ATOM 693 C C . GLY A 1 88 ? 12.096 -5.225 -0.089 1.00 78.19 88 GLY A C 1
ATOM 694 O O . GLY A 1 88 ? 11.240 -4.595 0.538 1.00 78.19 88 GLY A O 1
ATOM 695 N N . VAL A 1 89 ? 13.300 -4.709 -0.358 1.00 73.50 89 VAL A N 1
ATOM 696 C CA . VAL A 1 89 ? 13.697 -3.344 0.042 1.00 73.50 89 VAL A CA 1
ATOM 697 C C . VAL A 1 89 ? 12.829 -2.296 -0.662 1.00 73.50 89 VAL A C 1
ATOM 699 O O . VAL A 1 89 ? 12.517 -1.264 -0.069 1.00 73.50 89 VAL A O 1
ATOM 702 N N . GLY A 1 90 ? 12.344 -2.598 -1.871 1.00 73.88 90 GLY A N 1
ATOM 703 C CA . GLY A 1 90 ? 11.425 -1.741 -2.625 1.00 73.88 90 GLY A CA 1
ATOM 704 C C . GLY A 1 90 ? 10.092 -1.480 -1.913 1.00 73.88 90 GLY A C 1
ATOM 705 O O . GLY A 1 90 ? 9.445 -0.472 -2.179 1.00 73.88 90 GLY A O 1
ATOM 706 N N . ALA A 1 91 ? 9.709 -2.336 -0.960 1.00 70.31 91 ALA A N 1
ATOM 707 C CA . ALA A 1 91 ? 8.526 -2.180 -0.107 1.00 70.31 91 ALA A CA 1
ATOM 708 C C . ALA A 1 91 ? 8.810 -1.495 1.245 1.00 70.31 91 ALA A C 1
ATOM 710 O O . ALA A 1 91 ? 7.938 -1.491 2.118 1.00 70.31 91 ALA A O 1
ATOM 711 N N . ALA A 1 92 ? 10.025 -0.977 1.460 1.00 79.56 92 ALA A N 1
ATOM 712 C CA . ALA A 1 92 ? 10.511 -0.546 2.772 1.00 79.56 92 ALA A CA 1
ATOM 713 C C . ALA A 1 92 ? 10.384 -1.653 3.842 1.00 79.56 92 ALA A C 1
ATOM 715 O O . ALA A 1 92 ? 10.000 -1.400 4.987 1.00 79.56 92 ALA A O 1
ATOM 716 N N . PHE A 1 93 ? 10.660 -2.908 3.468 1.00 80.12 93 PHE A N 1
ATOM 717 C CA . PHE A 1 93 ? 10.606 -4.041 4.393 1.00 80.12 93 PHE A CA 1
ATOM 718 C C . PHE A 1 93 ? 11.421 -3.758 5.674 1.00 80.12 93 PHE A C 1
ATOM 720 O O . PHE A 1 93 ? 12.537 -3.247 5.568 1.00 80.12 93 PHE A O 1
ATOM 727 N N . PRO A 1 94 ? 10.906 -4.081 6.881 1.00 86.69 94 PRO A N 1
ATOM 728 C CA . PRO A 1 94 ? 9.715 -4.892 7.192 1.00 86.69 94 PRO A CA 1
ATOM 729 C C . PRO A 1 94 ? 8.396 -4.113 7.367 1.00 86.69 94 PRO A C 1
ATOM 731 O O . PRO A 1 94 ? 7.433 -4.656 7.917 1.00 86.69 94 PRO A O 1
ATOM 734 N N . PHE A 1 95 ? 8.312 -2.858 6.913 1.00 88.88 95 PHE A N 1
ATOM 735 C CA . PHE A 1 95 ? 7.150 -1.986 7.139 1.00 88.88 95 PHE A CA 1
ATOM 736 C C . PHE A 1 95 ? 5.775 -2.608 6.796 1.00 88.88 95 PHE A C 1
ATOM 738 O O . PHE A 1 95 ? 4.865 -2.485 7.626 1.00 88.88 95 PHE A O 1
ATOM 745 N N . PRO A 1 96 ? 5.581 -3.312 5.657 1.00 88.19 96 PRO A N 1
ATOM 746 C CA . PRO A 1 96 ? 4.291 -3.926 5.332 1.00 88.19 96 PRO A CA 1
ATOM 747 C C . PRO A 1 96 ? 3.830 -4.936 6.389 1.00 88.19 96 PRO A C 1
ATOM 749 O O . PRO A 1 96 ? 2.671 -4.918 6.801 1.00 88.19 96 PRO A O 1
ATOM 752 N N . LEU A 1 97 ? 4.746 -5.765 6.901 1.00 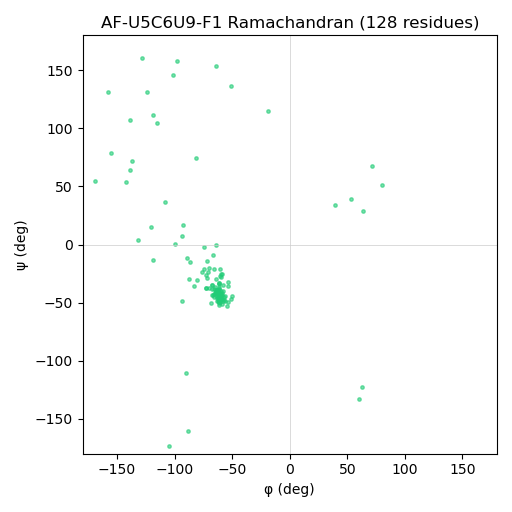89.81 97 LEU A N 1
ATOM 753 C CA . LEU A 1 97 ? 4.430 -6.766 7.922 1.00 89.81 97 LEU A CA 1
ATOM 754 C C . LEU A 1 97 ? 4.066 -6.117 9.257 1.00 89.81 97 LEU A C 1
ATOM 756 O O . LEU A 1 97 ? 3.082 -6.509 9.885 1.00 89.81 97 LEU A O 1
ATOM 760 N N . ILE A 1 98 ? 4.822 -5.096 9.668 1.00 91.62 98 ILE A N 1
ATOM 761 C CA . ILE A 1 98 ? 4.547 -4.352 10.904 1.00 91.62 98 ILE A CA 1
ATOM 762 C C . ILE A 1 98 ? 3.169 -3.690 10.819 1.00 91.62 98 ILE A C 1
ATOM 764 O O . ILE A 1 98 ? 2.384 -3.756 11.766 1.00 91.62 98 ILE A O 1
ATOM 768 N N . THR A 1 99 ? 2.841 -3.094 9.675 1.00 90.19 99 THR A N 1
ATOM 769 C CA . THR A 1 99 ? 1.573 -2.378 9.503 1.00 90.19 99 THR A CA 1
ATOM 770 C C . THR A 1 99 ? 0.387 -3.339 9.402 1.00 90.19 99 THR A C 1
ATOM 772 O O . THR A 1 99 ? -0.664 -3.076 9.990 1.00 90.19 99 THR A O 1
ATOM 775 N N . ALA A 1 100 ? 0.556 -4.492 8.748 1.00 91.94 100 ALA A N 1
ATOM 776 C CA . ALA A 1 100 ? -0.431 -5.571 8.772 1.00 91.94 100 ALA A CA 1
ATOM 777 C C . ALA A 1 100 ? -0.671 -6.076 10.206 1.00 91.94 100 ALA A C 1
ATOM 779 O O . ALA A 1 100 ? -1.817 -6.222 10.636 1.00 91.94 100 ALA A O 1
ATOM 780 N N . PHE A 1 101 ? 0.396 -6.274 10.982 1.00 91.88 101 PHE A N 1
ATOM 781 C CA . PHE A 1 101 ? 0.285 -6.690 12.378 1.00 91.88 101 PHE A CA 1
ATOM 782 C C . PHE A 1 101 ? -0.420 -5.635 13.245 1.00 91.88 101 PHE A C 1
ATOM 784 O O . PHE A 1 101 ? -1.301 -5.975 14.037 1.00 91.88 101 PHE A O 1
ATOM 791 N N . ALA A 1 102 ? -0.112 -4.351 13.055 1.00 90.69 102 ALA A N 1
ATOM 792 C CA . ALA A 1 102 ? -0.801 -3.260 13.740 1.00 90.69 102 ALA A CA 1
ATOM 793 C C . ALA A 1 102 ? -2.306 -3.231 13.410 1.00 90.69 102 ALA A C 1
ATOM 795 O O . ALA A 1 102 ? -3.136 -3.121 14.315 1.00 90.69 102 ALA A O 1
ATOM 796 N N . ALA A 1 103 ? -2.677 -3.409 12.137 1.00 90.06 103 ALA A N 1
ATOM 797 C CA . ALA A 1 103 ? -4.077 -3.511 11.720 1.00 90.06 103 ALA A CA 1
ATOM 798 C C . ALA A 1 103 ? -4.787 -4.721 12.357 1.00 90.06 103 ALA A C 1
ATOM 800 O O . ALA A 1 103 ? -5.939 -4.612 12.781 1.00 90.06 103 ALA A O 1
ATOM 801 N N . TYR A 1 104 ? -4.095 -5.856 12.493 1.00 91.81 104 TYR A N 1
ATOM 802 C CA . TYR A 1 104 ? -4.615 -7.023 13.208 1.00 91.81 104 TYR A CA 1
ATOM 803 C C . TYR A 1 104 ? -4.825 -6.744 14.704 1.00 91.81 104 TYR A C 1
ATOM 805 O O . TYR A 1 104 ? -5.860 -7.117 15.264 1.00 91.81 104 TYR A O 1
ATOM 813 N N . MET A 1 105 ? -3.887 -6.050 15.355 1.00 89.62 105 MET A N 1
ATOM 814 C CA . MET A 1 105 ? -4.035 -5.659 16.759 1.00 89.62 105 MET A CA 1
ATOM 815 C C . MET A 1 105 ? -5.241 -4.747 16.984 1.00 89.62 105 MET A C 1
ATOM 817 O O . MET A 1 105 ? -5.973 -4.963 17.950 1.00 89.62 105 MET A O 1
ATOM 821 N N . ILE A 1 106 ? -5.472 -3.783 16.089 1.00 87.38 106 ILE A N 1
ATOM 822 C CA . ILE A 1 106 ? -6.646 -2.901 16.124 1.00 87.38 106 ILE A CA 1
ATOM 823 C C . ILE A 1 106 ? -7.936 -3.731 16.106 1.00 87.38 106 ILE A C 1
ATOM 825 O O . ILE A 1 106 ? -8.769 -3.580 16.993 1.00 87.38 106 ILE A O 1
ATOM 829 N N . ILE A 1 107 ? -8.053 -4.697 15.188 1.00 86.94 107 ILE A N 1
ATOM 830 C CA . ILE A 1 107 ? -9.227 -5.585 15.112 1.00 86.94 107 ILE A CA 1
ATOM 831 C C . ILE A 1 107 ? -9.459 -6.364 16.416 1.00 86.94 107 ILE A C 1
ATOM 833 O O . ILE A 1 107 ? -10.605 -6.656 16.757 1.00 86.94 107 ILE A O 1
ATOM 837 N N . ARG A 1 108 ? -8.393 -6.760 17.125 1.00 86.06 108 ARG A N 1
ATOM 838 C CA . ARG A 1 108 ? -8.503 -7.607 18.325 1.00 86.06 108 ARG A CA 1
ATOM 839 C C . ARG A 1 108 ? -8.717 -6.837 19.622 1.00 86.06 108 ARG A C 1
ATOM 841 O O . ARG A 1 108 ? -9.272 -7.419 20.549 1.00 86.06 108 ARG A O 1
ATOM 848 N N . LYS A 1 109 ? -8.206 -5.609 19.722 1.00 78.44 109 LYS A N 1
ATOM 849 C CA . LYS A 1 109 ? -8.110 -4.867 20.991 1.00 78.44 109 LYS A CA 1
ATOM 850 C C . LYS A 1 109 ? -8.897 -3.560 21.017 1.00 78.44 109 LYS A C 1
ATOM 852 O O . LYS A 1 109 ? -9.050 -3.000 22.097 1.00 78.44 109 LYS A O 1
ATOM 857 N N . ASP A 1 110 ? -9.357 -3.065 19.874 1.00 76.00 110 ASP A N 1
ATOM 858 C CA . ASP A 1 110 ? -10.104 -1.814 19.794 1.00 76.00 110 ASP A CA 1
ATOM 859 C C . ASP A 1 110 ? -11.611 -2.087 19.661 1.00 76.00 110 ASP A C 1
ATOM 861 O O . ASP A 1 110 ? -12.034 -3.049 19.020 1.00 76.00 110 ASP A O 1
ATOM 865 N N . ASN A 1 111 ? -12.433 -1.213 20.244 1.00 74.81 111 ASN A N 1
ATOM 866 C CA . ASN A 1 111 ? -13.889 -1.231 20.065 1.00 74.81 111 ASN A CA 1
ATOM 867 C C . ASN A 1 111 ? -14.308 -0.712 18.676 1.00 74.81 111 ASN A C 1
ATOM 869 O O . ASN A 1 111 ? -15.491 -0.712 18.343 1.00 74.81 111 ASN A O 1
ATOM 873 N N . MET A 1 112 ? -13.341 -0.291 17.855 1.00 72.94 112 MET A N 1
ATOM 874 C CA . MET A 1 112 ? -13.523 0.176 16.481 1.00 72.94 112 MET A CA 1
ATOM 875 C C . MET A 1 112 ? -14.375 1.452 16.375 1.00 72.94 112 MET A C 1
ATOM 877 O O . MET A 1 112 ? -15.031 1.714 15.361 1.00 72.94 112 MET A O 1
ATOM 881 N N . ASP A 1 113 ? -14.333 2.272 17.424 1.00 65.00 113 ASP A N 1
ATOM 882 C CA . 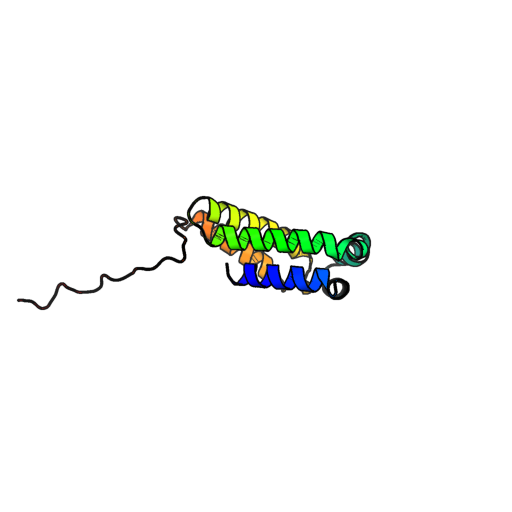ASP A 1 113 ? -14.988 3.579 17.513 1.00 65.00 113 ASP A CA 1
ATOM 883 C C . ASP A 1 113 ? -14.143 4.659 16.809 1.00 65.00 113 ASP A C 1
ATOM 885 O O . ASP A 1 113 ? -13.482 5.474 17.458 1.00 65.00 113 ASP A O 1
ATOM 889 N N . TYR A 1 114 ? -14.135 4.672 15.478 1.00 62.12 114 TYR A N 1
ATOM 890 C CA . TYR A 1 114 ? -13.471 5.724 14.686 1.00 62.12 114 TYR A CA 1
ATOM 891 C C . TYR A 1 114 ? -14.504 6.690 14.082 1.00 62.12 114 TYR A C 1
ATOM 893 O O . TYR A 1 114 ? -15.654 6.612 14.478 1.00 62.12 114 TYR A O 1
ATOM 901 N N . ILE A 1 115 ? -14.145 7.650 13.217 1.00 57.28 115 ILE A N 1
ATOM 902 C CA . ILE A 1 115 ? -14.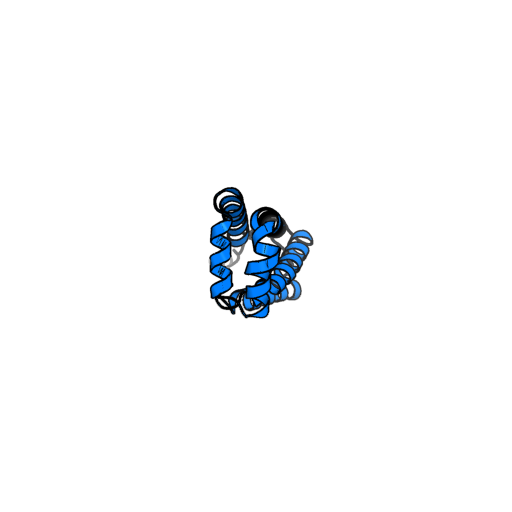521 9.085 13.341 1.00 57.28 115 ILE A CA 1
ATOM 903 C C . ILE A 1 115 ? -13.576 9.762 14.361 1.00 57.28 115 ILE A C 1
ATOM 905 O O . ILE A 1 115 ? -14.011 10.312 15.361 1.00 57.28 115 ILE A O 1
ATOM 909 N N . TRP A 1 116 ? -12.252 9.601 14.179 1.00 66.31 116 TRP A N 1
ATOM 910 C CA . TRP A 1 116 ? -11.153 10.406 14.782 1.00 66.31 116 TRP A CA 1
ATOM 911 C C . TRP A 1 116 ? -11.288 10.860 16.265 1.00 66.31 116 TRP A C 1
ATOM 913 O O . TRP A 1 116 ? -10.825 11.928 16.652 1.00 66.31 116 TRP A O 1
ATOM 923 N N . LYS A 1 117 ? -11.917 10.018 17.085 1.00 61.03 117 LYS A N 1
ATOM 924 C CA . LYS A 1 117 ? -12.257 10.099 18.516 1.00 61.03 117 LYS A CA 1
ATOM 925 C C . LYS A 1 117 ? -11.485 11.125 19.392 1.00 61.03 117 LYS A C 1
ATOM 927 O O . LYS A 1 117 ? -10.329 10.909 19.740 1.00 61.03 117 LYS A O 1
ATOM 932 N N . PHE A 1 118 ? -12.211 12.133 19.903 1.00 64.56 118 PHE A N 1
ATOM 933 C CA . PHE A 1 118 ? -11.949 12.870 21.162 1.00 64.56 118 PHE A CA 1
ATOM 934 C C . PHE A 1 118 ? -13.215 12.758 22.042 1.00 64.56 118 PHE A C 1
ATOM 936 O O . PHE A 1 118 ? -14.321 12.901 21.534 1.00 64.56 118 PHE A O 1
ATOM 943 N N . LYS A 1 119 ? -13.154 12.40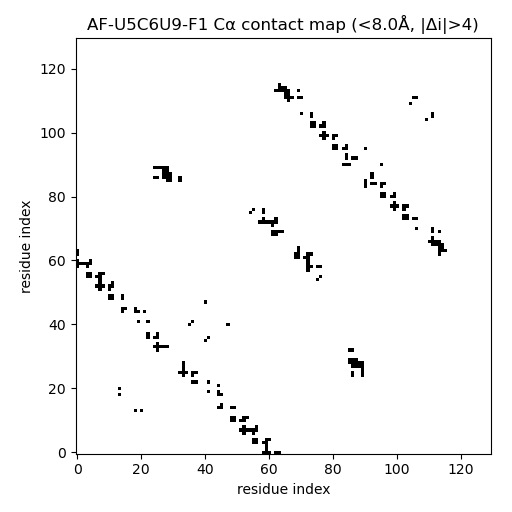4 23.334 1.00 56.81 119 LYS A N 1
ATOM 944 C CA . LYS A 1 119 ? -12.852 13.312 24.454 1.00 56.81 119 LYS A CA 1
ATOM 945 C C . LYS A 1 119 ? -12.324 12.520 25.661 1.00 56.81 119 LYS A C 1
ATOM 947 O O . LYS A 1 119 ? -12.979 11.589 26.122 1.00 56.81 119 LYS A O 1
ATOM 952 N N . LYS A 1 120 ? -11.208 12.966 26.240 1.00 63.22 120 LYS A N 1
ATOM 953 C CA . LYS A 1 120 ? -10.910 12.763 27.665 1.00 63.22 120 LYS A CA 1
ATOM 954 C C . LYS A 1 120 ? -10.881 14.135 28.331 1.00 63.22 120 LYS A C 1
ATOM 956 O O . LYS A 1 120 ? -9.916 14.863 28.163 1.00 63.22 120 LYS A O 1
ATOM 961 N N . VAL A 1 121 ? -11.927 14.474 29.081 1.00 59.47 121 VAL A N 1
ATOM 962 C CA . VAL A 1 121 ? -11.790 15.332 30.265 1.00 59.47 121 VAL A CA 1
ATOM 963 C C . VAL A 1 121 ? -12.693 14.738 31.328 1.00 59.47 121 VAL A C 1
ATOM 965 O O . VAL A 1 121 ? -13.912 14.814 31.217 1.00 59.47 121 VAL A O 1
ATOM 968 N N . ASN A 1 122 ? -12.075 14.119 32.322 1.00 57.00 122 ASN A N 1
ATOM 969 C CA . ASN A 1 122 ? -12.546 14.186 33.695 1.00 57.00 122 ASN A CA 1
ATOM 970 C C . ASN A 1 122 ? -11.337 13.927 34.590 1.00 57.00 122 ASN A C 1
ATOM 972 O O . ASN A 1 122 ? -11.134 12.827 35.086 1.00 57.00 122 ASN A O 1
ATOM 976 N N . GLU A 1 123 ? -10.519 14.962 34.752 1.00 56.34 123 GLU A N 1
ATOM 977 C CA . GLU A 1 123 ? -9.643 15.081 35.910 1.00 56.34 123 GLU A CA 1
ATOM 978 C C . GLU A 1 123 ? -10.036 16.365 36.652 1.00 56.34 123 GLU A C 1
ATOM 980 O O . GLU A 1 123 ? -9.861 17.475 36.157 1.00 56.34 123 GLU A O 1
ATOM 985 N N . ASN A 1 124 ? -10.611 16.155 37.841 1.00 52.91 124 ASN A N 1
ATOM 986 C CA . ASN A 1 124 ? -10.650 17.068 38.987 1.00 52.91 124 ASN A CA 1
ATOM 987 C C . ASN A 1 124 ? -11.532 18.332 38.927 1.00 52.91 124 ASN A C 1
ATOM 989 O O . ASN A 1 124 ? -11.034 19.443 39.063 1.00 52.91 124 ASN A O 1
ATOM 993 N N . ILE A 1 125 ? -12.863 18.173 38.910 1.00 58.09 125 ILE A N 1
ATOM 994 C CA . ILE A 1 125 ? -13.803 19.245 39.325 1.00 58.09 125 ILE A CA 1
ATOM 995 C C . ILE A 1 125 ? -14.461 18.914 40.683 1.00 58.09 125 ILE A C 1
ATOM 997 O O . ILE A 1 125 ? -15.645 19.159 40.888 1.00 58.09 125 ILE A O 1
ATOM 1001 N N . GLY A 1 126 ? -13.717 18.293 41.607 1.00 56.62 126 GLY A N 1
ATOM 1002 C CA . GLY A 1 126 ? -14.295 17.715 42.831 1.00 56.62 126 GLY A CA 1
ATOM 1003 C C . GLY A 1 126 ? -13.623 18.046 44.164 1.00 56.62 126 GLY A C 1
ATOM 1004 O O . GLY A 1 126 ? -14.053 17.496 45.168 1.00 56.62 126 GLY A O 1
ATOM 1005 N N . LEU A 1 127 ? -12.587 18.891 44.224 1.00 56.94 127 LEU A N 1
ATOM 1006 C CA . LEU A 1 127 ? -11.832 19.101 45.473 1.00 56.94 127 LEU A CA 1
ATOM 1007 C C . LEU A 1 127 ? -11.383 20.555 45.687 1.00 56.94 127 LEU A C 1
ATOM 1009 O O . LEU A 1 127 ? -10.197 20.779 45.853 1.00 56.94 127 LEU A O 1
ATOM 1013 N N . ASN A 1 128 ? -12.289 21.543 45.648 1.00 49.62 128 ASN A N 1
ATOM 1014 C CA . ASN A 1 128 ? -12.085 22.851 46.320 1.00 49.62 128 ASN A CA 1
ATOM 1015 C C . ASN A 1 128 ? -13.371 23.705 46.344 1.00 49.62 128 ASN A C 1
ATOM 1017 O O . ASN A 1 128 ? -13.409 24.846 45.885 1.00 49.62 128 ASN A O 1
ATOM 1021 N N . ARG A 1 129 ? -14.459 23.134 46.865 1.00 54.91 129 ARG A N 1
ATOM 1022 C CA . ARG A 1 129 ? -15.590 23.902 47.409 1.00 54.91 129 ARG A CA 1
ATOM 1023 C C . ARG A 1 129 ? -16.032 23.250 48.716 1.00 54.91 129 ARG A C 1
ATOM 1025 O O . ARG A 1 129 ? -17.054 22.571 48.746 1.00 54.91 129 ARG A O 1
ATOM 1032 N N . ILE A 1 130 ? -15.211 23.410 49.748 1.00 56.53 130 ILE A N 1
ATOM 1033 C CA . ILE A 1 130 ? -15.603 23.310 51.157 1.00 56.53 130 ILE A CA 1
ATOM 1034 C C . ILE A 1 130 ? -14.933 24.484 51.860 1.00 56.53 130 ILE A C 1
ATOM 1036 O O . ILE A 1 130 ? -13.733 24.692 51.570 1.00 56.53 130 ILE A O 1
#

Organism: NCBI:txid1123057

pLDDT: mean 85.57, std 12.2, range [49.62, 96.75]

Secondary structure (DSSP, 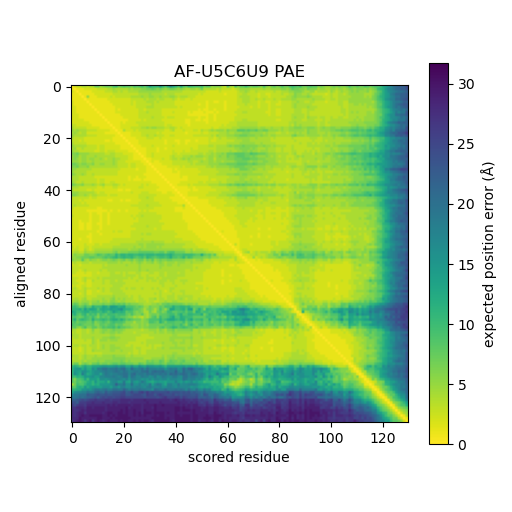8-state):
-HHHHHHHHHHHHHHHH-GGGGGGGGTTS-HHHHHHIIIIIHHHHHHHHHHHHHHHHHHHHHHHS-THHHHHHHHHHHHHHHHHGGGGGGGTTTHHHHHHHHHHHHHHH-----SS------S-SSSS--

Radius of gyration: 19.54 Å; Cα contacts (8 Å, |Δi|>4): 153; chains: 1; bounding box: 34×38×71 Å

Sequence (130 aa):
MLLFGWASWLNFTVAQQNPGDYLAYAELSIPVYRDFINGWFKTNIREMVTIISVCQGLIALGMAFKGIWVKLACIGSIVFFLCISPLGVGAAFPFPLITAFAAYMIIRKDNMDYIWKFKKVNENIGLNRI

Mean predicted aligned error: 7.44 Å